Protein AF-I8A9L1-F1 (afdb_monomer)

Nearest PDB structures (foldseek):
  6vfk-assembly1_B  TM=4.083E-01  e=8.635E+00  synthetic construct
  5k7v-assembly1_B  TM=3.263E-01  e=8.635E+00  synthetic construct

pLDDT: mean 76.86, std 19.84, range [31.91, 94.38]

Foldseek 3Di:
DPPPLVVLDDPDDDDDDDDPDDPVVLVLLVSLLSLCVVPPCVVDVPDDNVLLCCCSVVVDDRPPDDPPQLLVQLQSLLSSLLSLLPDDQVCCCVSPVDGSVVSNVVSLVSNVVSLVVNVLVPDPDPSSVSSVVSNVVSVVSVVVVVVVVD

Secondary structure (DSSP, 8-state):
---HHHHT--S---------S-THHHHHHHHHHHHIIIIITTT-TTS-HHHHHIIIII-PPSTT--TT-HHHHHHHHHHHHHHHHHS-HHHHHHHHSS-HHHHHHHHHHHHHHHHHHTTTTT---HHHHHHHHHHHHHHHHHHHHHTT--

Solvent-accessible surface area (backbone atoms only — not comparable to full-atom values): 8714 Å² total; per-residue (Å²): 135,81,60,73,71,58,78,76,53,76,94,79,85,89,84,86,81,92,74,103,67,68,80,62,61,61,56,53,52,54,51,26,49,51,44,21,67,69,67,42,39,82,78,53,78,81,69,61,64,70,59,52,47,41,28,76,74,70,67,44,73,53,96,80,52,60,98,83,50,41,34,67,55,14,28,54,28,12,46,41,24,33,16,40,57,73,54,50,56,72,53,28,40,73,75,67,73,34,54,42,69,60,47,32,53,52,29,44,54,50,19,52,56,27,34,60,71,40,41,55,90,79,54,89,51,64,55,33,49,52,17,51,54,43,38,55,57,31,52,61,55,44,52,61,57,56,70,68,71,113

Organism: Aspergillus oryzae (strain 3.042) (NCBI:txid1160506)

Structure (mmCIF, N/CA/C/O backbone):
data_AF-I8A9L1-F1
#
_entry.id   AF-I8A9L1-F1
#
loop_
_atom_site.group_PDB
_atom_site.id
_atom_site.type_symbol
_atom_site.label_atom_id
_atom_site.label_alt_id
_atom_site.label_comp_id
_atom_site.label_asym_id
_atom_site.label_entity_id
_atom_site.label_seq_id
_atom_site.pdbx_PDB_ins_code
_atom_site.Cartn_x
_atom_site.Cartn_y
_atom_site.Cartn_z
_atom_site.occupancy
_atom_site.B_iso_or_equiv
_atom_site.auth_seq_id
_atom_site.auth_comp_id
_atom_site.auth_asym_id
_atom_site.auth_atom_id
_atom_site.pdbx_PDB_model_num
ATOM 1 N N . MET A 1 1 ? -10.340 -4.832 30.897 1.00 32.69 1 MET A N 1
ATOM 2 C CA . MET A 1 1 ? -10.612 -4.193 29.598 1.00 32.69 1 MET A CA 1
ATOM 3 C C . MET A 1 1 ? -9.397 -4.517 28.754 1.00 32.69 1 MET A C 1
ATOM 5 O O . MET A 1 1 ? -8.355 -3.935 28.986 1.00 32.69 1 MET A O 1
ATOM 9 N N . VAL A 1 2 ? -9.449 -5.611 27.997 1.00 31.91 2 VAL A N 1
ATOM 10 C CA . VAL A 1 2 ? -8.317 -6.042 27.165 1.00 31.91 2 VAL A CA 1
ATOM 11 C C . VAL A 1 2 ? -8.435 -5.287 25.851 1.00 31.91 2 VAL A C 1
ATOM 13 O O . VAL A 1 2 ? -9.433 -5.458 25.155 1.00 31.91 2 VAL A O 1
ATOM 16 N N . ASP A 1 3 ? -7.480 -4.397 25.585 1.00 37.50 3 ASP A N 1
ATOM 17 C CA . ASP A 1 3 ? -7.442 -3.546 24.400 1.00 37.50 3 ASP A CA 1
ATOM 18 C C . ASP A 1 3 ? -7.628 -4.385 23.136 1.00 37.50 3 ASP A C 1
ATOM 20 O O . ASP A 1 3 ? -6.902 -5.356 22.909 1.00 37.50 3 ASP A O 1
ATOM 24 N N . GLU A 1 4 ? -8.602 -4.007 22.309 1.00 42.94 4 GLU A N 1
ATOM 25 C CA . GLU A 1 4 ? -8.903 -4.636 21.019 1.00 42.94 4 GLU A CA 1
ATOM 26 C C . GLU A 1 4 ? -7.666 -4.687 20.103 1.00 42.94 4 GLU A C 1
ATOM 28 O O . GLU A 1 4 ? -7.4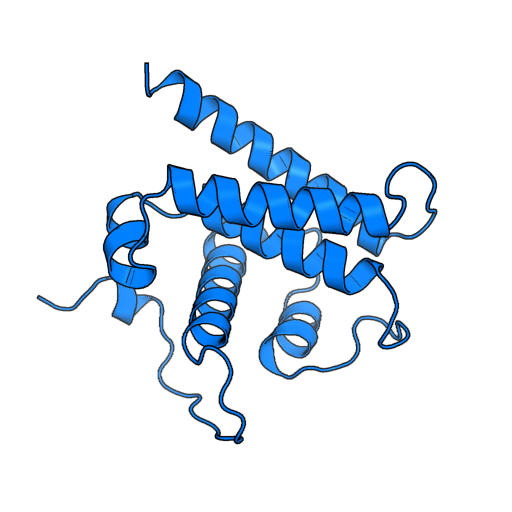91 -5.642 19.346 1.00 42.94 4 GLU A O 1
ATOM 33 N N . CYS A 1 5 ? -6.729 -3.747 20.294 1.00 40.25 5 CYS A N 1
ATOM 34 C CA . CYS A 1 5 ? -5.409 -3.726 19.661 1.00 40.25 5 CYS A CA 1
ATOM 35 C C . CYS A 1 5 ? -4.593 -5.011 19.942 1.00 40.25 5 CYS A C 1
ATOM 37 O O . CYS A 1 5 ? -3.889 -5.497 19.065 1.00 40.25 5 CYS A O 1
ATOM 39 N N . THR A 1 6 ? -4.750 -5.633 21.118 1.00 45.31 6 THR A N 1
ATOM 40 C CA . THR A 1 6 ? -4.022 -6.852 21.535 1.00 45.31 6 THR A CA 1
ATOM 41 C C . THR A 1 6 ? -4.541 -8.115 20.847 1.00 45.31 6 THR A C 1
ATOM 4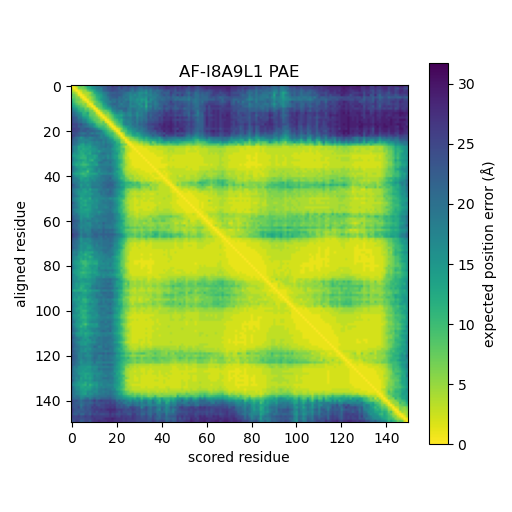3 O O . THR A 1 6 ? -3.813 -9.093 20.714 1.00 45.31 6 THR A O 1
ATOM 46 N N . ARG A 1 7 ? -5.804 -8.120 20.396 1.00 46.28 7 ARG A N 1
ATOM 47 C CA . ARG A 1 7 ? -6.407 -9.275 19.704 1.00 46.28 7 ARG A CA 1
ATOM 48 C C . ARG A 1 7 ? -5.916 -9.437 18.265 1.00 46.28 7 ARG A C 1
ATOM 50 O O . ARG A 1 7 ? -6.058 -10.522 17.709 1.00 46.28 7 ARG A O 1
ATOM 57 N N . LEU A 1 8 ? -5.340 -8.382 17.689 1.00 48.03 8 LEU A N 1
ATOM 58 C CA . LEU A 1 8 ? -4.758 -8.375 16.345 1.00 48.03 8 LEU A CA 1
ATOM 59 C C . LEU A 1 8 ? -3.247 -8.683 16.354 1.00 48.03 8 LEU A C 1
ATOM 61 O O . LEU A 1 8 ? -2.654 -8.825 15.292 1.00 48.03 8 LEU A O 1
ATOM 65 N N . ILE A 1 9 ? -2.623 -8.833 17.530 1.00 42.34 9 ILE A N 1
ATOM 66 C CA . ILE A 1 9 ? -1.196 -9.152 17.673 1.00 42.34 9 ILE A CA 1
ATOM 67 C C . ILE A 1 9 ? -1.042 -10.666 17.912 1.00 42.34 9 ILE A C 1
ATOM 69 O O . ILE A 1 9 ? -1.442 -11.158 18.971 1.00 42.34 9 ILE A O 1
ATOM 73 N N . PRO A 1 10 ? -0.441 -11.448 16.997 1.00 38.16 10 PRO A N 1
ATOM 74 C CA . PRO A 1 10 ? 0.036 -12.782 17.335 1.00 38.16 10 PRO A CA 1
ATOM 75 C C . PRO A 1 10 ? 1.208 -12.658 18.316 1.00 38.16 10 PRO A C 1
ATOM 77 O O . PRO A 1 10 ? 2.146 -11.894 18.090 1.00 38.16 10 PRO A O 1
ATOM 80 N N . ASN A 1 11 ? 1.168 -13.424 19.406 1.00 38.72 11 ASN A N 1
ATOM 81 C CA . ASN A 1 11 ? 2.279 -13.533 20.347 1.00 38.72 11 ASN A CA 1
ATOM 82 C C . ASN A 1 11 ? 3.534 -14.066 19.637 1.00 38.72 11 ASN A C 1
ATOM 84 O O . ASN A 1 11 ? 3.640 -15.265 19.387 1.00 38.72 11 ASN A O 1
ATOM 88 N N . GLY A 1 12 ? 4.493 -13.178 19.377 1.00 46.81 12 GLY A N 1
ATOM 89 C CA . GLY A 1 12 ? 5.871 -13.542 19.062 1.00 46.81 12 GLY A CA 1
ATOM 90 C C . GLY A 1 12 ? 6.434 -12.822 17.848 1.00 46.81 12 GLY A C 1
ATOM 91 O O . GLY A 1 12 ? 6.273 -13.309 16.741 1.00 46.81 12 GLY A O 1
ATOM 92 N N . MET A 1 13 ? 7.142 -11.711 18.080 1.00 38.28 13 MET A N 1
ATOM 93 C CA . MET A 1 13 ? 8.365 -11.325 17.356 1.00 38.28 13 MET A CA 1
ATOM 94 C C . MET A 1 13 ? 8.899 -10.010 17.938 1.00 38.28 13 MET A C 1
ATOM 96 O O . MET A 1 13 ? 8.597 -8.917 17.476 1.00 38.28 13 MET A O 1
ATOM 100 N N . MET A 1 14 ? 9.710 -10.127 18.990 1.00 47.81 14 MET A N 1
ATOM 101 C CA . MET A 1 14 ? 10.691 -9.104 19.339 1.00 47.81 14 MET A CA 1
ATOM 102 C C . MET A 1 14 ? 12.057 -9.639 18.920 1.00 47.81 14 MET A 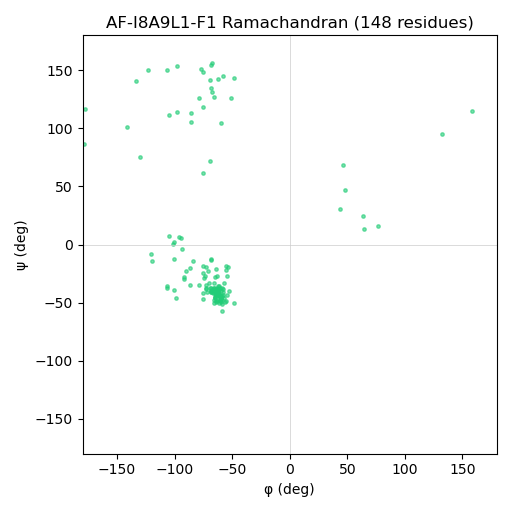C 1
ATOM 104 O O . MET A 1 14 ? 12.548 -10.598 19.511 1.00 47.81 14 MET A O 1
ATOM 108 N N . SER A 1 15 ? 12.669 -9.028 17.908 1.00 38.69 15 SER A N 1
ATOM 109 C CA . SER A 1 15 ? 14.113 -9.124 17.692 1.00 38.69 15 SER A CA 1
ATOM 110 C C . SER A 1 15 ? 14.682 -7.737 17.416 1.00 38.69 15 SER A C 1
ATOM 112 O O . SER A 1 15 ? 14.037 -6.888 16.806 1.00 38.69 15 SER A O 1
ATOM 114 N N . ALA A 1 16 ? 15.865 -7.511 17.976 1.00 42.12 16 ALA A N 1
ATOM 115 C CA . ALA A 1 16 ? 16.478 -6.225 18.262 1.00 42.12 16 ALA A CA 1
ATOM 116 C C . ALA A 1 16 ? 17.484 -5.777 17.187 1.00 42.12 16 ALA A C 1
ATOM 118 O O . ALA A 1 16 ? 18.164 -6.606 16.587 1.00 42.12 16 ALA A O 1
ATOM 119 N N . GLY A 1 17 ? 17.678 -4.459 17.044 1.00 36.47 17 GLY A N 1
ATOM 120 C CA . GLY A 1 17 ? 18.789 -3.876 16.281 1.00 36.47 17 GLY A CA 1
ATOM 121 C C . GLY A 1 17 ? 18.820 -2.340 16.307 1.00 36.47 17 GLY A C 1
ATOM 122 O O . GLY A 1 17 ? 17.895 -1.699 15.836 1.00 36.47 17 GLY A O 1
ATOM 123 N N . ARG A 1 18 ? 19.889 -1.779 16.895 1.00 40.50 18 ARG A N 1
ATOM 124 C CA . ARG A 1 18 ? 20.203 -0.357 17.185 1.00 40.50 18 ARG A CA 1
ATOM 125 C C . ARG A 1 18 ? 20.026 0.655 16.038 1.00 40.50 18 ARG A C 1
ATOM 127 O O . ARG A 1 18 ? 20.517 0.430 14.938 1.00 40.50 18 ARG A O 1
ATOM 134 N N . GLY A 1 19 ? 19.557 1.852 16.409 1.00 32.72 19 GLY A N 1
ATOM 135 C CA . GLY A 1 19 ? 19.741 3.118 15.687 1.00 32.72 19 GLY A CA 1
ATOM 136 C C . GLY A 1 19 ? 18.669 4.142 16.081 1.00 32.72 19 GLY A C 1
ATOM 137 O O . GLY A 1 19 ? 17.493 3.903 15.834 1.00 32.72 19 GLY A O 1
ATOM 138 N N . ASP A 1 20 ? 19.052 5.252 16.716 1.00 34.38 20 ASP A N 1
ATOM 139 C CA . ASP A 1 20 ? 18.155 6.287 17.264 1.00 34.38 20 ASP A CA 1
ATOM 140 C C . ASP A 1 20 ? 17.418 7.111 16.186 1.00 34.38 20 ASP A C 1
ATOM 142 O O . ASP A 1 20 ? 17.702 8.290 15.978 1.00 34.38 20 ASP A O 1
ATOM 146 N N . LEU A 1 21 ? 16.437 6.504 15.508 1.00 39.34 21 LEU A N 1
ATOM 147 C CA . LEU A 1 21 ? 15.483 7.172 14.615 1.00 39.34 21 LEU A CA 1
ATOM 148 C C . LEU A 1 21 ? 14.084 6.543 14.780 1.00 39.34 21 LEU A C 1
ATOM 150 O O . LEU A 1 21 ? 13.797 5.482 14.240 1.00 39.34 21 LEU A O 1
ATOM 154 N N . ASN A 1 22 ? 13.207 7.221 15.529 1.00 40.56 22 ASN A N 1
ATOM 155 C CA . ASN A 1 22 ? 11.746 7.034 15.556 1.00 40.56 22 ASN A CA 1
ATOM 156 C C . ASN A 1 22 ? 11.238 5.571 15.650 1.00 40.56 22 ASN A C 1
ATOM 158 O O . ASN A 1 22 ? 10.603 5.048 14.728 1.00 40.56 22 ASN A O 1
ATOM 162 N N . LEU A 1 23 ? 11.478 4.947 16.809 1.00 40.66 23 LEU A N 1
ATOM 163 C CA . LEU A 1 23 ? 11.140 3.556 17.162 1.00 40.66 23 LEU A CA 1
ATOM 164 C C . LEU A 1 23 ? 9.651 3.181 16.957 1.00 40.66 23 LEU A C 1
ATOM 166 O O . LEU A 1 23 ? 9.329 2.005 16.807 1.00 40.66 23 LEU A O 1
ATOM 170 N N . ASN A 1 24 ? 8.752 4.166 16.879 1.00 52.31 24 ASN A N 1
ATOM 171 C CA . ASN A 1 24 ? 7.317 3.953 16.663 1.00 52.31 24 ASN A CA 1
ATOM 172 C C . ASN A 1 24 ? 6.990 3.558 15.207 1.00 52.31 24 ASN A C 1
ATOM 174 O O . ASN A 1 24 ? 6.055 2.803 14.954 1.00 52.31 24 ASN A O 1
ATOM 178 N N . SER A 1 25 ? 7.797 4.002 14.238 1.00 57.19 25 SER A N 1
ATOM 179 C CA . SER A 1 25 ? 7.480 3.884 12.801 1.00 57.19 25 SER A CA 1
ATOM 180 C C . SER A 1 25 ? 7.559 2.450 12.258 1.00 57.19 25 SER A C 1
ATOM 182 O O . SER A 1 25 ? 6.988 2.156 11.207 1.00 57.19 25 SER A O 1
ATOM 184 N N . CYS A 1 26 ? 8.315 1.566 12.920 1.00 65.25 26 CYS A N 1
ATOM 185 C CA . CYS A 1 26 ? 8.399 0.150 12.547 1.00 65.25 26 CYS A CA 1
ATOM 186 C C . CYS A 1 26 ? 7.125 -0.589 12.982 1.00 65.25 26 CYS A C 1
ATOM 188 O O . CYS A 1 26 ? 6.491 -1.254 12.166 1.00 65.25 26 CYS A O 1
ATOM 190 N N . GLY A 1 27 ? 6.691 -0.362 14.228 1.00 78.69 27 GLY A N 1
ATOM 191 C CA . GLY A 1 27 ? 5.457 -0.934 14.767 1.00 78.69 27 GLY A CA 1
ATOM 192 C C . GLY A 1 27 ? 4.209 -0.454 14.024 1.00 78.69 27 GLY A C 1
ATOM 193 O O . GLY A 1 27 ? 3.362 -1.269 13.669 1.00 78.69 27 GLY A O 1
ATOM 194 N N . GLU A 1 28 ? 4.131 0.842 13.699 1.00 84.19 28 GLU A N 1
ATOM 195 C CA . GLU A 1 28 ? 3.022 1.407 12.912 1.00 84.19 28 GLU A CA 1
ATOM 196 C C . GLU A 1 28 ? 2.847 0.687 11.561 1.00 84.19 28 GLU A C 1
ATOM 198 O O . GLU A 1 28 ? 1.745 0.264 11.209 1.00 84.19 28 GLU A O 1
ATOM 203 N N . ARG A 1 29 ? 3.938 0.503 10.805 1.00 88.62 29 ARG A N 1
ATOM 204 C CA . ARG A 1 29 ? 3.902 -0.146 9.482 1.00 88.62 29 ARG A CA 1
ATOM 205 C C . ARG A 1 29 ? 3.564 -1.630 9.565 1.00 88.62 29 ARG A C 1
ATOM 207 O O . ARG A 1 29 ? 2.783 -2.119 8.753 1.00 88.62 29 ARG A O 1
ATOM 214 N N . GLN A 1 30 ? 4.111 -2.335 10.554 1.00 89.12 30 GLN A N 1
ATOM 215 C CA . GLN A 1 30 ? 3.792 -3.744 10.796 1.00 89.12 30 GLN A CA 1
ATOM 216 C C . GLN A 1 30 ? 2.307 -3.933 11.131 1.00 89.12 30 GLN A C 1
ATOM 218 O O . GLN A 1 30 ? 1.668 -4.846 10.606 1.00 89.12 30 GLN A O 1
ATOM 223 N N . GLN A 1 31 ? 1.737 -3.032 11.936 1.00 88.50 31 GLN A N 1
ATOM 224 C CA . GLN A 1 31 ? 0.319 -3.062 12.281 1.00 88.50 31 GLN A CA 1
ATOM 225 C C . GLN A 1 31 ? -0.565 -2.826 11.050 1.00 88.50 31 GLN A C 1
ATOM 227 O O . GLN A 1 31 ? -1.510 -3.579 10.812 1.00 88.50 31 GLN A O 1
ATOM 232 N N . LEU A 1 32 ? -0.236 -1.827 10.225 1.00 90.31 32 LEU A N 1
ATOM 233 C CA . LEU A 1 32 ? -0.955 -1.559 8.975 1.00 90.31 32 LEU A CA 1
ATOM 234 C C . LEU A 1 32 ? -0.862 -2.732 7.998 1.00 90.31 32 LEU A C 1
ATOM 236 O O . LEU A 1 32 ? -1.860 -3.093 7.381 1.00 90.31 32 LEU A O 1
ATOM 240 N N . LEU A 1 33 ? 0.299 -3.379 7.894 1.00 91.25 33 LEU A N 1
ATOM 241 C CA . LEU A 1 33 ? 0.437 -4.582 7.081 1.00 91.25 33 LEU A CA 1
ATOM 242 C C . LEU A 1 33 ? -0.484 -5.706 7.570 1.00 91.25 33 LEU A C 1
ATOM 244 O O . LEU A 1 33 ? -1.143 -6.361 6.764 1.00 91.25 33 LEU A O 1
ATOM 248 N N . TYR A 1 34 ? -0.566 -5.926 8.881 1.00 89.56 34 TYR A N 1
ATOM 249 C CA . TYR A 1 34 ? -1.473 -6.928 9.434 1.00 89.56 34 TYR A CA 1
ATOM 250 C C . TYR A 1 34 ? -2.942 -6.611 9.113 1.00 89.56 34 TYR A C 1
ATOM 252 O O . TYR A 1 34 ? -3.697 -7.490 8.686 1.00 89.56 34 TYR A O 1
ATOM 260 N N . ILE A 1 35 ? -3.339 -5.346 9.261 1.00 89.56 35 ILE A N 1
ATOM 261 C CA . ILE A 1 35 ? -4.682 -4.871 8.911 1.00 89.56 35 ILE A CA 1
ATOM 262 C C . ILE A 1 35 ? -4.968 -5.118 7.426 1.00 89.56 35 ILE A C 1
ATOM 264 O O . ILE A 1 35 ? -5.993 -5.706 7.086 1.00 89.56 35 ILE A O 1
ATOM 268 N N . TYR A 1 36 ? -4.034 -4.774 6.537 1.00 89.75 36 TYR A N 1
ATOM 269 C CA . TYR A 1 36 ? -4.170 -5.051 5.108 1.00 89.75 36 TYR A CA 1
ATOM 270 C C . TYR A 1 36 ? -4.402 -6.543 4.838 1.00 89.75 36 TYR A C 1
ATOM 272 O O . TYR A 1 36 ? -5.354 -6.922 4.158 1.00 89.75 36 TYR A O 1
ATOM 280 N N . LEU A 1 37 ? -3.570 -7.407 5.424 1.00 89.31 37 LEU A N 1
ATOM 281 C CA . LEU A 1 37 ? -3.622 -8.856 5.224 1.00 89.31 37 LEU A CA 1
ATOM 282 C C . LEU A 1 37 ? -4.864 -9.535 5.819 1.00 89.31 37 LEU A C 1
ATOM 284 O O . LEU A 1 37 ? -5.077 -10.724 5.561 1.00 89.31 37 LEU A O 1
ATOM 288 N N . THR A 1 38 ? -5.632 -8.835 6.654 1.00 87.25 38 THR A N 1
ATOM 289 C CA . THR A 1 38 ? -6.856 -9.348 7.285 1.00 87.25 38 THR A CA 1
ATOM 290 C C . THR A 1 38 ? -8.120 -8.747 6.686 1.00 87.25 38 THR A C 1
ATOM 292 O O . THR A 1 38 ? -9.109 -9.462 6.551 1.00 87.25 38 THR A O 1
ATOM 295 N N . GLN A 1 39 ? -8.093 -7.470 6.299 1.00 84.88 39 GLN A N 1
ATOM 296 C CA . GLN A 1 39 ? -9.273 -6.736 5.839 1.00 84.88 39 GLN A CA 1
ATOM 297 C C . GLN A 1 39 ? -9.286 -6.493 4.326 1.00 84.88 39 GLN A C 1
ATOM 299 O O . GLN A 1 39 ? -10.344 -6.586 3.711 1.00 84.88 39 GLN A O 1
ATOM 304 N N . VAL A 1 40 ? -8.131 -6.221 3.710 1.00 85.31 40 VAL A N 1
ATOM 305 C CA . VAL A 1 40 ? -8.043 -5.799 2.300 1.00 85.31 40 VAL A CA 1
ATOM 306 C C . VAL A 1 40 ? -7.682 -6.962 1.373 1.00 85.31 40 VAL A C 1
ATOM 308 O O . VAL A 1 40 ? -8.341 -7.158 0.353 1.00 85.31 40 VAL A O 1
ATOM 311 N N . ASP A 1 41 ? -6.683 -7.771 1.735 1.00 85.44 41 ASP A N 1
ATOM 312 C CA . ASP A 1 41 ? -6.210 -8.918 0.939 1.00 85.44 41 ASP A CA 1
ATOM 313 C C . ASP A 1 41 ? -7.336 -9.902 0.538 1.00 85.44 41 ASP A C 1
ATOM 315 O O . ASP A 1 41 ? -7.376 -10.315 -0.623 1.00 85.44 41 ASP A O 1
ATOM 319 N N . PRO A 1 42 ? -8.325 -10.231 1.401 1.00 82.88 42 PRO A N 1
ATOM 320 C CA . PRO A 1 42 ? -9.445 -11.088 1.002 1.00 82.88 42 PRO A CA 1
ATOM 321 C C . PRO A 1 42 ? -10.355 -10.484 -0.078 1.00 82.88 42 PRO A C 1
ATOM 323 O O . PRO A 1 42 ? -10.976 -11.240 -0.827 1.00 82.88 42 PRO A O 1
ATOM 326 N N . LEU A 1 43 ? -10.446 -9.152 -0.149 1.00 77.38 43 LEU A N 1
ATOM 327 C CA . LEU A 1 43 ? -11.273 -8.416 -1.110 1.00 77.38 43 LEU A CA 1
ATOM 328 C C . LEU A 1 43 ? -10.527 -8.182 -2.429 1.00 77.38 43 LEU A C 1
ATOM 330 O O . LEU A 1 43 ? -11.128 -8.208 -3.502 1.00 77.38 43 LEU A O 1
ATOM 334 N N . VAL A 1 44 ? -9.210 -7.973 -2.347 1.00 76.31 44 VAL A N 1
ATOM 335 C CA . VAL A 1 44 ? -8.346 -7.589 -3.465 1.00 76.31 44 VAL A CA 1
ATOM 336 C C . VAL A 1 44 ? -7.130 -8.515 -3.505 1.00 76.31 44 VAL A C 1
ATOM 338 O O . VAL A 1 44 ? -6.015 -8.136 -3.151 1.00 76.31 44 VAL A O 1
ATOM 341 N N . LYS A 1 45 ? -7.342 -9.755 -3.967 1.00 80.00 45 LYS A N 1
ATOM 342 C CA . LYS A 1 45 ? -6.291 -10.783 -4.108 1.00 80.00 45 LYS A CA 1
ATOM 343 C C . LYS A 1 45 ? -5.373 -10.532 -5.305 1.00 80.00 45 LYS A C 1
ATOM 345 O O . LYS A 1 45 ? -5.315 -11.324 -6.243 1.00 80.00 45 LYS A O 1
ATOM 350 N N . ILE A 1 46 ? -4.676 -9.404 -5.280 1.00 84.19 46 ILE A N 1
ATOM 351 C CA . ILE A 1 46 ? -3.697 -9.017 -6.301 1.00 84.19 46 ILE A CA 1
ATOM 352 C C . ILE A 1 46 ? -2.289 -9.483 -5.906 1.00 84.19 46 ILE A C 1
ATOM 354 O O . ILE A 1 46 ? -1.469 -9.771 -6.777 1.00 84.19 46 ILE A O 1
ATOM 358 N N . LEU A 1 47 ? -2.010 -9.579 -4.603 1.00 87.31 47 LEU A N 1
ATOM 359 C CA . LEU A 1 47 ? -0.674 -9.836 -4.075 1.00 87.31 47 LEU A CA 1
ATOM 360 C C . LEU A 1 47 ? -0.514 -11.259 -3.541 1.00 87.31 47 LEU A C 1
ATOM 362 O O . LEU A 1 47 ? -1.441 -11.874 -3.018 1.00 87.31 47 LEU A O 1
ATOM 366 N N . HIS A 1 48 ? 0.711 -11.774 -3.629 1.00 88.69 48 HIS A N 1
ATOM 367 C CA . HIS A 1 48 ? 1.078 -13.034 -2.998 1.00 88.69 48 HIS A CA 1
ATOM 368 C C . HIS A 1 48 ? 1.492 -12.792 -1.541 1.00 88.69 48 HIS A C 1
ATOM 370 O O . HIS A 1 48 ? 2.587 -12.300 -1.262 1.00 88.69 48 HIS A O 1
ATOM 376 N N . ARG A 1 49 ? 0.610 -13.160 -0.607 1.00 85.62 49 ARG A N 1
ATOM 377 C CA . ARG A 1 49 ? 0.765 -12.923 0.838 1.00 85.62 49 ARG A CA 1
ATOM 378 C C . ARG A 1 49 ? 2.140 -13.315 1.414 1.00 85.62 49 ARG A C 1
ATOM 380 O O . ARG A 1 49 ? 2.751 -12.446 2.035 1.00 85.62 49 ARG A O 1
ATOM 387 N N . PRO A 1 50 ? 2.688 -14.527 1.181 1.00 86.81 50 PRO A N 1
ATOM 388 C CA . PRO A 1 50 ? 4.015 -14.889 1.690 1.00 86.81 50 PRO A CA 1
ATOM 389 C C . PRO A 1 50 ? 5.131 -13.953 1.213 1.00 86.81 50 PRO A C 1
ATOM 391 O O . PRO A 1 50 ? 5.990 -13.570 1.998 1.00 86.81 50 PRO A O 1
ATOM 394 N N . SER A 1 51 ? 5.097 -13.537 -0.056 1.00 87.94 51 SER A N 1
ATOM 395 C CA . SER A 1 51 ? 6.126 -12.660 -0.628 1.00 87.94 51 SER A CA 1
ATOM 396 C C . SER A 1 51 ? 6.079 -11.253 -0.039 1.00 87.94 51 SER A C 1
ATOM 398 O O . SER A 1 51 ? 7.121 -10.652 0.195 1.00 87.94 51 SER A O 1
ATOM 400 N N . ILE A 1 52 ? 4.879 -10.732 0.227 1.00 89.31 52 ILE A N 1
ATOM 401 C CA . ILE A 1 52 ? 4.710 -9.421 0.865 1.00 89.31 52 ILE A CA 1
ATOM 402 C C . ILE A 1 52 ? 5.173 -9.454 2.319 1.00 89.31 52 ILE A C 1
ATOM 404 O O . ILE A 1 52 ? 5.827 -8.519 2.769 1.00 89.31 52 ILE A O 1
ATOM 408 N N . GLN A 1 53 ? 4.864 -10.528 3.048 1.00 88.44 53 GLN A N 1
ATOM 409 C CA . GLN A 1 53 ? 5.321 -10.685 4.427 1.00 88.44 53 GLN A CA 1
ATOM 410 C C . GLN A 1 53 ? 6.846 -10.781 4.502 1.00 88.44 53 GLN A C 1
ATOM 412 O O . GLN A 1 53 ? 7.441 -10.022 5.259 1.00 88.44 53 GLN A O 1
ATOM 417 N N . ALA A 1 54 ? 7.478 -11.617 3.674 1.00 87.06 54 ALA A N 1
ATOM 418 C CA . ALA A 1 54 ? 8.938 -11.702 3.613 1.00 87.06 54 ALA A CA 1
ATOM 419 C C . ALA A 1 54 ? 9.568 -10.337 3.277 1.00 87.06 54 ALA A C 1
ATOM 421 O O . ALA A 1 54 ? 10.501 -9.887 3.936 1.00 87.06 54 ALA A O 1
ATOM 422 N N . HIS A 1 55 ? 9.004 -9.610 2.310 1.00 87.88 55 HIS A N 1
ATOM 423 C CA . HIS A 1 55 ? 9.533 -8.303 1.937 1.00 87.88 55 HIS A CA 1
ATOM 424 C C . HIS A 1 55 ? 9.394 -7.249 3.049 1.00 87.88 55 HIS A C 1
ATOM 426 O O . HIS A 1 55 ? 10.361 -6.574 3.392 1.00 87.88 55 HIS A O 1
ATOM 432 N N . LEU A 1 56 ? 8.198 -7.092 3.623 1.00 87.56 56 LEU A N 1
ATOM 433 C CA . LEU A 1 56 ? 7.893 -5.980 4.529 1.00 87.56 56 LEU A CA 1
ATOM 434 C C . LEU A 1 56 ? 8.188 -6.271 6.007 1.00 87.56 56 LEU A C 1
ATOM 436 O O . LEU A 1 56 ? 8.353 -5.326 6.778 1.00 87.56 56 LEU A O 1
ATOM 440 N N . LEU A 1 57 ? 8.235 -7.543 6.416 1.00 86.12 57 LEU A N 1
ATOM 441 C CA . LEU A 1 57 ? 8.550 -7.942 7.794 1.00 86.12 57 LEU A CA 1
ATOM 442 C C . LEU A 1 57 ? 9.997 -8.406 7.950 1.00 86.12 57 LEU A C 1
ATOM 444 O O . LEU A 1 57 ? 10.616 -8.099 8.966 1.00 86.12 57 LEU A O 1
ATOM 448 N N . GLU A 1 58 ? 10.519 -9.145 6.971 1.00 81.75 58 GLU A N 1
ATOM 449 C CA . GLU A 1 58 ? 11.847 -9.771 7.050 1.00 81.75 58 GLU A CA 1
ATOM 450 C C . GLU A 1 58 ? 12.907 -8.964 6.282 1.00 81.75 58 GLU A C 1
ATOM 452 O O . GLU A 1 58 ? 14.100 -9.160 6.491 1.00 81.75 58 GLU A O 1
ATOM 457 N N . GLY A 1 59 ? 12.485 -7.992 5.461 1.00 80.44 59 GLY A N 1
ATOM 458 C CA . GLY A 1 59 ? 13.383 -7.132 4.687 1.00 80.44 59 GLY A CA 1
ATOM 459 C C . GLY A 1 59 ? 13.970 -7.817 3.453 1.00 80.44 59 GLY A C 1
ATOM 460 O O . GLY A 1 59 ? 14.950 -7.329 2.890 1.00 80.44 59 GLY A O 1
ATOM 461 N N . GLU A 1 60 ? 13.385 -8.939 3.032 1.00 85.00 60 GLU A N 1
ATOM 462 C CA . GLU A 1 60 ? 13.830 -9.696 1.867 1.00 85.00 60 GLU A CA 1
ATOM 463 C C . GLU A 1 60 ? 13.591 -8.927 0.560 1.00 85.00 60 GLU A C 1
ATOM 465 O O . GLU A 1 60 ? 12.712 -8.062 0.453 1.00 85.00 60 GLU A O 1
ATOM 470 N N . CYS A 1 61 ? 14.358 -9.260 -0.479 1.00 83.88 61 CYS A N 1
ATOM 471 C CA . CYS A 1 61 ? 14.173 -8.655 -1.796 1.00 83.88 61 CYS A CA 1
ATOM 472 C C . CYS A 1 61 ? 12.816 -9.063 -2.388 1.00 83.88 61 CYS A C 1
ATOM 474 O O . CYS A 1 61 ? 12.503 -10.249 -2.516 1.00 83.88 61 CYS A O 1
ATOM 476 N N . TYR A 1 62 ? 12.014 -8.085 -2.809 1.00 85.88 62 TYR A N 1
ATOM 477 C CA . TYR A 1 62 ? 10.768 -8.366 -3.516 1.00 85.88 62 TYR A CA 1
ATOM 478 C C . TYR A 1 62 ? 11.070 -8.710 -4.975 1.00 85.88 62 TYR A C 1
ATOM 480 O O . TYR A 1 62 ? 11.744 -7.931 -5.633 1.00 85.88 62 TYR A O 1
ATOM 488 N N . LEU A 1 63 ? 10.597 -9.856 -5.480 1.00 83.31 63 LEU A N 1
ATOM 489 C CA . LEU A 1 63 ? 10.624 -10.257 -6.904 1.00 83.31 63 LEU A CA 1
ATOM 490 C C . LEU A 1 63 ? 11.942 -9.980 -7.675 1.00 83.31 63 LEU A C 1
ATOM 492 O O . LEU A 1 63 ? 11.909 -9.791 -8.886 1.00 83.31 63 LEU A O 1
ATOM 496 N N . HIS A 1 64 ? 13.097 -10.013 -6.998 1.00 85.12 64 HIS A N 1
ATOM 497 C CA . HIS A 1 64 ? 14.423 -9.667 -7.546 1.00 85.12 64 HIS A CA 1
ATOM 498 C C . HIS A 1 64 ? 14.594 -8.210 -8.005 1.00 85.12 64 HIS A C 1
ATOM 500 O O . HIS A 1 64 ? 15.453 -7.921 -8.836 1.00 85.12 64 HIS A O 1
ATOM 506 N N . TYR A 1 65 ? 13.811 -7.282 -7.460 1.00 85.69 65 TYR A N 1
ATOM 507 C CA . TYR A 1 65 ? 14.079 -5.863 -7.637 1.00 85.69 65 TYR A CA 1
ATOM 508 C C . TYR A 1 65 ? 15.425 -5.477 -7.033 1.00 85.69 65 TYR A C 1
ATOM 510 O O . TYR A 1 65 ? 15.796 -5.931 -5.948 1.00 85.69 65 TYR A O 1
ATOM 518 N N . GLU A 1 66 ? 16.116 -4.567 -7.715 1.00 84.25 66 GLU A N 1
ATOM 519 C CA . GLU A 1 66 ? 17.255 -3.870 -7.134 1.00 84.25 66 GLU A CA 1
ATOM 520 C C . GLU A 1 66 ? 16.819 -3.120 -5.861 1.00 84.25 66 GLU A C 1
ATOM 522 O O . GLU A 1 66 ? 15.713 -2.567 -5.832 1.00 84.25 66 GLU A O 1
ATOM 527 N N . PRO A 1 67 ? 17.676 -3.013 -4.827 1.00 73.75 67 PRO A N 1
ATOM 528 C CA . PRO A 1 67 ? 17.329 -2.352 -3.563 1.00 73.75 67 PRO A CA 1
ATOM 529 C C . PRO A 1 67 ? 16.836 -0.902 -3.706 1.00 73.75 67 PRO A C 1
ATOM 531 O O . PRO A 1 67 ? 16.161 -0.379 -2.824 1.00 73.75 67 PRO A O 1
ATOM 534 N N . TRP A 1 68 ? 17.181 -0.248 -4.815 1.00 79.94 68 TRP A N 1
ATOM 535 C CA . TRP A 1 68 ? 16.857 1.149 -5.113 1.00 79.94 68 TRP A CA 1
ATOM 536 C C . TRP A 1 68 ? 15.669 1.306 -6.065 1.00 79.94 68 TRP A C 1
ATOM 538 O O . TRP A 1 68 ? 15.344 2.428 -6.456 1.00 79.94 68 TRP A O 1
ATOM 548 N N . HIS A 1 69 ? 15.039 0.204 -6.478 1.00 87.56 69 HIS A N 1
ATOM 549 C CA . HIS A 1 69 ? 13.928 0.257 -7.414 1.00 87.56 69 HIS A CA 1
ATOM 550 C C . HIS A 1 69 ? 12.702 0.914 -6.754 1.00 87.56 69 HIS A C 1
ATOM 552 O O . HIS A 1 69 ? 12.350 0.563 -5.624 1.00 87.56 69 HIS A O 1
ATOM 558 N N . PRO A 1 70 ? 12.007 1.847 -7.427 1.00 90.69 70 PRO A N 1
ATOM 559 C CA . PRO A 1 70 ? 10.870 2.545 -6.829 1.00 90.69 70 PRO A CA 1
ATOM 560 C C . PRO A 1 70 ? 9.620 1.658 -6.687 1.00 90.69 70 PRO A C 1
ATOM 562 O O . PRO A 1 70 ? 8.756 1.961 -5.865 1.00 90.69 70 PRO A O 1
ATOM 565 N N . ALA A 1 71 ? 9.522 0.548 -7.431 1.00 91.94 71 ALA A N 1
ATOM 566 C CA . ALA A 1 71 ? 8.313 -0.281 -7.466 1.00 91.94 71 ALA A CA 1
ATOM 567 C C . ALA A 1 71 ? 7.939 -0.946 -6.122 1.00 91.94 71 ALA A C 1
ATOM 569 O O . ALA A 1 71 ? 6.795 -0.773 -5.694 1.00 91.94 71 ALA A O 1
ATOM 570 N N . PRO A 1 72 ? 8.847 -1.632 -5.393 1.00 91.31 72 PRO A N 1
ATOM 571 C CA . PRO A 1 72 ? 8.510 -2.188 -4.078 1.00 91.31 72 PRO A CA 1
ATOM 572 C C . PRO A 1 72 ? 8.113 -1.112 -3.061 1.00 91.31 72 PRO A C 1
ATOM 574 O O . PRO A 1 72 ? 7.193 -1.310 -2.268 1.00 91.31 72 PRO A O 1
ATOM 577 N N . ALA A 1 73 ? 8.753 0.062 -3.116 1.00 91.12 73 ALA A N 1
ATOM 578 C CA . ALA A 1 73 ? 8.416 1.186 -2.248 1.00 91.12 73 ALA A CA 1
ATOM 579 C C . ALA A 1 73 ? 7.019 1.754 -2.556 1.00 91.12 73 ALA A C 1
ATOM 581 O O . ALA A 1 73 ? 6.254 2.042 -1.631 1.00 91.12 73 ALA A O 1
ATOM 582 N N . ALA A 1 74 ? 6.661 1.872 -3.840 1.00 94.19 74 ALA A N 1
ATOM 583 C CA . ALA A 1 74 ? 5.316 2.246 -4.269 1.00 94.19 74 ALA A CA 1
ATOM 584 C C . ALA A 1 74 ? 4.278 1.229 -3.777 1.00 94.19 74 ALA A C 1
ATOM 586 O O . ALA A 1 74 ? 3.282 1.618 -3.164 1.00 94.19 74 ALA A O 1
ATOM 587 N N . LEU A 1 75 ? 4.552 -0.067 -3.930 1.00 93.69 75 LEU A N 1
ATOM 588 C CA . LEU A 1 75 ? 3.674 -1.128 -3.444 1.00 93.69 75 LEU A CA 1
ATOM 589 C C . LEU A 1 75 ? 3.463 -1.068 -1.927 1.00 93.69 75 LEU A C 1
ATOM 591 O O . LEU A 1 75 ? 2.322 -1.066 -1.466 1.00 93.69 75 LEU A O 1
ATOM 595 N N . ALA A 1 76 ? 4.545 -0.967 -1.154 1.00 93.06 76 ALA A N 1
ATOM 596 C CA . ALA A 1 76 ? 4.480 -0.869 0.301 1.00 93.06 76 ALA A CA 1
ATOM 597 C C . ALA A 1 76 ? 3.628 0.328 0.749 1.00 93.06 76 ALA A C 1
ATOM 599 O O . ALA A 1 76 ? 2.755 0.197 1.604 1.00 93.06 76 ALA A O 1
ATOM 600 N N . SER A 1 77 ? 3.842 1.493 0.132 1.00 93.38 77 SER A N 1
ATOM 601 C CA . SER A 1 77 ? 3.089 2.707 0.456 1.00 93.38 77 SER A CA 1
ATOM 602 C C . SER A 1 77 ? 1.592 2.587 0.138 1.00 93.38 77 SER A C 1
ATOM 604 O O . SER A 1 77 ? 0.765 3.024 0.938 1.00 93.38 77 SER A O 1
ATOM 606 N N . ALA A 1 78 ? 1.231 1.936 -0.974 1.00 94.25 78 ALA A N 1
ATOM 607 C CA . ALA A 1 78 ? -0.160 1.682 -1.341 1.00 94.25 78 ALA A CA 1
ATOM 608 C C . ALA A 1 78 ? -0.843 0.710 -0.366 1.00 94.25 78 ALA A C 1
ATOM 610 O O . ALA A 1 78 ? -1.995 0.923 0.003 1.00 94.25 78 ALA A O 1
ATOM 611 N N . ILE A 1 79 ? -0.128 -0.316 0.107 1.00 93.44 79 ILE A N 1
ATOM 612 C CA . ILE A 1 79 ? -0.608 -1.249 1.139 1.00 93.44 79 ILE A CA 1
ATOM 613 C C . ILE A 1 79 ? -0.925 -0.507 2.443 1.00 93.44 79 ILE A C 1
ATOM 615 O O . ILE A 1 79 ? -1.997 -0.702 3.017 1.00 93.44 79 ILE A O 1
ATOM 619 N N . TYR A 1 80 ? -0.022 0.364 2.903 1.00 93.12 80 TYR A N 1
ATOM 620 C CA . TYR A 1 80 ? -0.237 1.132 4.134 1.00 93.12 80 TYR A CA 1
ATOM 621 C C . TYR A 1 80 ? -1.398 2.119 4.012 1.00 93.12 80 TYR A C 1
ATOM 623 O O . TYR A 1 80 ? -2.165 2.281 4.960 1.00 93.12 80 TYR A O 1
ATOM 631 N N . TYR A 1 81 ? -1.560 2.739 2.843 1.00 93.06 81 TYR A N 1
ATOM 632 C CA . TYR A 1 81 ? -2.708 3.593 2.556 1.00 93.06 81 TYR A CA 1
ATOM 633 C C . TYR A 1 81 ? -4.026 2.810 2.543 1.00 93.06 81 TYR A C 1
ATOM 635 O O . TYR A 1 81 ? -4.992 3.219 3.180 1.00 93.06 81 TYR A O 1
ATOM 643 N N . ALA A 1 82 ? -4.060 1.648 1.894 1.00 91.56 82 ALA A N 1
ATOM 644 C CA . ALA A 1 82 ? -5.245 0.799 1.889 1.00 91.56 82 ALA A CA 1
ATOM 645 C C . ALA A 1 82 ? -5.640 0.357 3.298 1.00 91.56 82 ALA A C 1
ATOM 647 O O . ALA A 1 82 ? -6.807 0.445 3.672 1.00 91.56 82 ALA A O 1
ATOM 648 N N . ALA A 1 83 ? -4.658 -0.051 4.103 1.00 91.38 83 ALA A N 1
ATOM 649 C CA . ALA A 1 83 ? -4.886 -0.393 5.498 1.00 91.38 83 ALA A CA 1
ATOM 650 C C . ALA A 1 83 ? -5.444 0.790 6.295 1.00 91.38 83 ALA A C 1
ATOM 652 O O . ALA A 1 83 ? -6.408 0.618 7.029 1.00 91.38 83 ALA A O 1
ATOM 653 N N . SER A 1 84 ? -4.882 1.995 6.154 1.00 90.50 84 SER A N 1
ATOM 654 C CA . SER A 1 84 ? -5.333 3.150 6.940 1.00 90.50 84 SER A CA 1
ATOM 655 C C . SER A 1 84 ? -6.784 3.548 6.650 1.00 90.50 84 SER A C 1
ATOM 657 O O . SER A 1 84 ? -7.464 4.057 7.542 1.00 90.50 84 SER A O 1
ATOM 659 N N . CYS A 1 85 ? -7.287 3.262 5.446 1.00 88.75 85 CYS A N 1
ATOM 660 C CA . CYS A 1 85 ? -8.681 3.506 5.076 1.00 88.75 85 CYS A CA 1
ATOM 661 C C . CYS A 1 85 ? -9.654 2.567 5.811 1.00 88.75 85 CYS A C 1
ATOM 663 O O . CYS A 1 85 ? -10.721 3.008 6.254 1.00 88.75 85 CYS A O 1
ATOM 665 N N . THR A 1 86 ? -9.269 1.303 6.017 1.00 86.6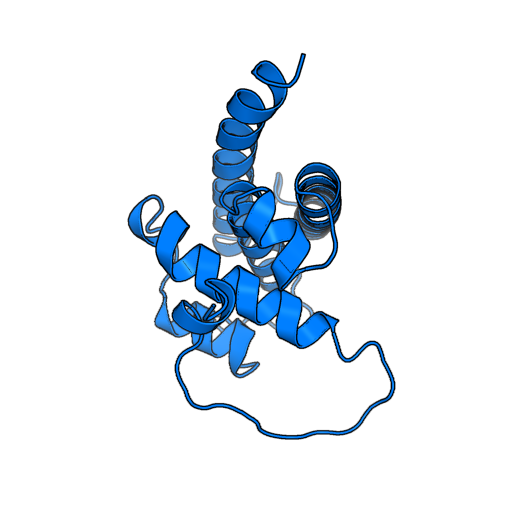2 86 THR A N 1
ATOM 666 C CA . THR A 1 86 ? -10.139 0.281 6.623 1.00 86.62 86 THR A CA 1
ATOM 667 C C . THR A 1 86 ? -10.144 0.289 8.153 1.00 86.62 86 THR A C 1
ATOM 669 O O . THR A 1 86 ? -11.037 -0.295 8.765 1.00 86.62 86 THR A O 1
ATOM 672 N N . VAL A 1 87 ? -9.191 0.969 8.801 1.00 84.44 87 VAL A N 1
ATOM 673 C CA . VAL A 1 87 ? -9.158 1.085 10.269 1.00 84.44 87 VAL A CA 1
ATOM 674 C C . VAL A 1 87 ? -10.314 1.958 10.781 1.00 84.44 87 VAL A C 1
ATOM 676 O O . VAL A 1 87 ? -10.677 2.980 10.190 1.00 84.44 87 VAL A O 1
ATOM 679 N N . ASN A 1 88 ? -10.899 1.566 11.914 1.00 82.62 88 ASN A N 1
ATOM 680 C CA . ASN A 1 88 ? -11.931 2.337 12.613 1.00 82.62 88 ASN A CA 1
ATOM 681 C C . ASN A 1 88 ? -11.329 3.516 13.392 1.00 82.62 88 ASN A C 1
ATOM 683 O O . ASN A 1 88 ? -10.212 3.425 13.892 1.00 82.62 88 ASN A O 1
ATOM 687 N N . GLN A 1 89 ? -12.093 4.598 13.578 1.00 79.00 89 GLN A N 1
ATOM 688 C CA . GLN A 1 89 ? -11.637 5.798 14.299 1.00 79.00 89 GLN A CA 1
ATOM 689 C C . GLN A 1 89 ? -11.103 5.487 15.711 1.00 79.00 89 GLN A C 1
ATOM 691 O O . GLN A 1 89 ? -10.045 5.992 16.090 1.00 79.00 89 GLN A O 1
ATOM 696 N N . ASP A 1 90 ? -11.790 4.628 16.468 1.00 77.69 90 ASP A N 1
ATOM 697 C CA . ASP A 1 90 ? -11.385 4.249 17.831 1.00 77.69 90 ASP A CA 1
ATOM 698 C C . ASP A 1 90 ? -10.059 3.473 17.840 1.00 77.69 90 ASP A C 1
ATOM 700 O O . ASP A 1 90 ? -9.198 3.667 18.705 1.00 77.69 90 ASP A O 1
ATOM 704 N N . THR A 1 91 ? -9.857 2.618 16.835 1.00 77.00 91 THR A N 1
ATOM 705 C CA . THR A 1 91 ? -8.620 1.854 16.641 1.00 77.00 91 THR A CA 1
ATOM 706 C C . THR A 1 91 ? -7.477 2.751 16.155 1.00 77.00 91 THR A C 1
ATOM 708 O O . THR A 1 91 ? -6.341 2.563 16.582 1.00 77.00 91 THR A O 1
ATOM 711 N N . CYS A 1 92 ? -7.757 3.765 15.325 1.00 80.69 92 CYS A N 1
ATOM 712 C CA . CYS A 1 92 ? -6.770 4.766 14.904 1.00 80.69 92 CYS A CA 1
ATOM 713 C C . CYS A 1 92 ? -6.180 5.504 16.112 1.00 80.69 92 CYS A C 1
ATOM 715 O O . CYS A 1 92 ? -4.962 5.546 16.286 1.00 80.69 92 CYS A O 1
ATOM 717 N N . LEU A 1 93 ? -7.043 6.020 16.991 1.00 78.69 93 LEU A N 1
ATOM 718 C CA . LEU A 1 93 ? -6.603 6.772 18.164 1.00 78.69 93 LEU A CA 1
ATOM 719 C C . LEU A 1 93 ? -5.878 5.888 19.185 1.00 78.69 93 LEU A C 1
ATOM 721 O O . LEU A 1 93 ? -4.860 6.304 19.730 1.00 78.69 93 LEU A O 1
ATOM 725 N N . SE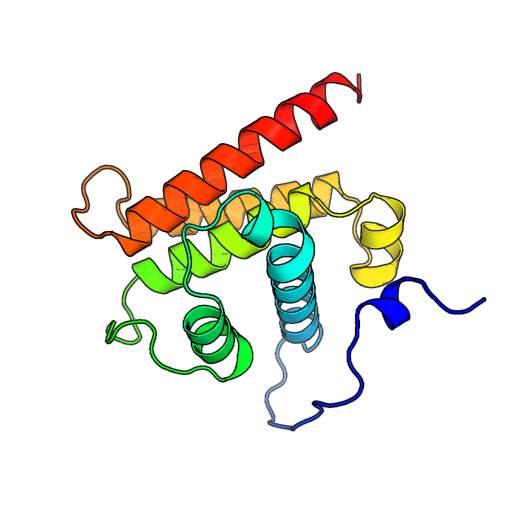R A 1 94 ? -6.367 4.669 19.424 1.00 78.38 94 SER A N 1
ATOM 726 C CA . SER A 1 94 ? -5.769 3.759 20.412 1.00 78.38 94 SER A CA 1
ATOM 727 C C . SER A 1 94 ? -4.461 3.111 19.949 1.00 78.38 94 SER A C 1
ATOM 729 O O . SER A 1 94 ? -3.527 3.023 20.742 1.00 78.38 94 SER A O 1
ATOM 731 N N . CYS A 1 95 ? -4.361 2.677 18.688 1.00 78.50 95 CYS A N 1
ATOM 732 C CA . CYS A 1 95 ? -3.175 1.978 18.182 1.00 78.50 95 CYS A CA 1
ATOM 733 C C . CYS A 1 95 ? -2.132 2.922 17.550 1.00 78.50 95 CYS A C 1
ATOM 735 O O . CYS A 1 95 ? -0.949 2.594 17.567 1.00 78.50 95 CYS A O 1
ATOM 737 N N . PHE A 1 96 ? -2.539 4.072 16.992 1.00 81.19 96 PHE A N 1
ATOM 738 C CA . PHE A 1 96 ? -1.646 4.982 16.249 1.00 81.19 96 PHE A CA 1
ATOM 739 C C . PHE A 1 96 ? -1.553 6.394 16.847 1.00 81.19 96 PHE A C 1
ATOM 741 O O . PHE A 1 96 ? -0.741 7.193 16.387 1.00 81.19 96 PHE A O 1
ATOM 748 N N . GLY A 1 97 ? -2.382 6.738 17.841 1.00 82.25 97 GLY A N 1
ATOM 749 C CA . GLY A 1 97 ? -2.380 8.071 18.457 1.00 82.25 97 GLY A CA 1
ATOM 750 C C . GLY A 1 97 ? -2.790 9.209 17.513 1.00 82.25 97 GLY A C 1
ATOM 751 O O . GLY A 1 97 ? -2.570 10.374 17.835 1.00 82.25 97 GLY A O 1
ATOM 752 N N . MET A 1 98 ? -3.368 8.885 16.352 1.00 81.94 98 MET A N 1
ATOM 753 C CA . MET A 1 98 ? -3.824 9.834 15.333 1.00 81.94 98 MET A CA 1
ATOM 754 C C . MET A 1 98 ? -5.307 9.622 15.042 1.00 81.94 98 MET A C 1
ATOM 756 O O . MET A 1 98 ? -5.821 8.507 15.136 1.00 81.94 98 MET A O 1
ATOM 760 N N . ASP A 1 99 ? -6.001 10.689 14.654 1.00 86.25 99 ASP A N 1
ATOM 761 C CA . ASP A 1 99 ? -7.338 10.570 14.084 1.00 86.25 99 ASP A CA 1
ATOM 762 C C . ASP A 1 99 ? -7.284 9.900 12.697 1.00 86.25 99 ASP A C 1
ATOM 764 O O . ASP A 1 99 ? -6.265 9.951 11.998 1.00 86.25 99 ASP A O 1
ATOM 768 N N . LYS A 1 100 ? -8.383 9.251 12.285 1.00 84.50 100 LYS A N 1
ATOM 769 C CA . LYS A 1 100 ? -8.446 8.523 11.009 1.00 84.50 100 LYS A CA 1
ATOM 770 C C . LYS A 1 100 ? -8.153 9.427 9.817 1.00 84.50 100 LYS A C 1
ATOM 772 O O . LYS A 1 100 ? -7.461 8.997 8.902 1.00 84.50 100 LYS A O 1
ATOM 777 N N . VAL A 1 101 ? -8.629 10.672 9.829 1.00 87.62 101 VAL A N 1
ATOM 778 C CA . VAL A 1 101 ? -8.432 11.612 8.715 1.00 87.62 101 VAL A CA 1
ATOM 779 C C . VAL A 1 101 ? -6.950 11.952 8.557 1.00 87.62 101 VAL A C 1
ATOM 781 O O . VAL A 1 101 ? -6.419 11.877 7.449 1.00 87.62 101 VAL A O 1
ATOM 784 N N . SER A 1 102 ? -6.250 12.234 9.656 1.00 88.12 102 SER A N 1
ATOM 785 C CA . SER A 1 102 ? -4.803 12.459 9.665 1.00 88.12 102 SER A CA 1
ATOM 786 C C . SER A 1 102 ? -4.021 11.221 9.227 1.00 88.12 102 SER A C 1
ATOM 788 O O . SER A 1 102 ? -3.091 11.343 8.426 1.00 88.12 102 SER A O 1
ATOM 790 N N . LEU A 1 103 ? -4.407 10.028 9.698 1.00 87.62 103 LEU A N 1
ATOM 791 C CA . LEU A 1 103 ? 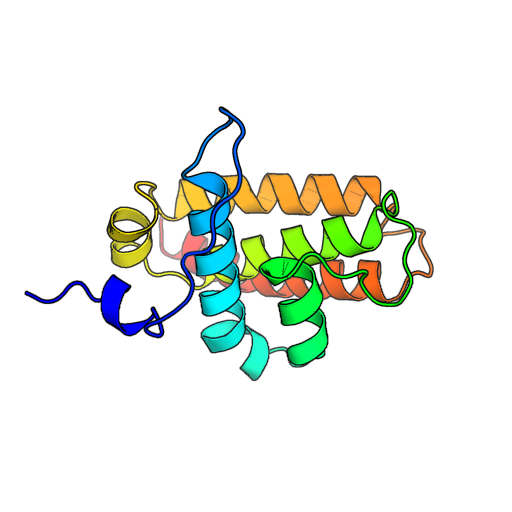-3.756 8.769 9.324 1.00 87.62 103 LEU A CA 1
ATOM 792 C C . LEU A 1 103 ? -3.901 8.495 7.819 1.00 87.62 103 LEU A C 1
ATOM 794 O O . LEU A 1 103 ? -2.911 8.229 7.135 1.00 87.62 103 LEU A O 1
ATOM 798 N N . ILE A 1 104 ? -5.119 8.618 7.291 1.00 90.62 104 ILE A N 1
ATOM 799 C CA . ILE A 1 104 ? -5.409 8.465 5.863 1.00 90.62 104 ILE A CA 1
ATOM 800 C C . ILE A 1 104 ? -4.640 9.513 5.062 1.00 90.62 104 ILE A C 1
ATOM 802 O O . ILE A 1 104 ? -3.941 9.149 4.123 1.00 90.62 104 ILE A O 1
ATOM 806 N N . SER A 1 105 ? -4.690 10.791 5.450 1.00 89.62 105 SER A N 1
ATOM 807 C CA . SER A 1 105 ? -4.006 11.870 4.725 1.00 89.62 105 SER A CA 1
ATOM 808 C C . SER A 1 105 ? -2.486 11.678 4.685 1.00 89.62 105 SER A C 1
ATOM 810 O O . SER A 1 105 ? -1.862 11.924 3.650 1.00 89.62 105 SER A O 1
ATOM 812 N N . LYS A 1 106 ? -1.881 11.199 5.782 1.00 90.69 106 LYS A N 1
ATOM 813 C CA . LYS A 1 106 ? -0.449 10.866 5.851 1.00 90.69 106 LYS A CA 1
ATOM 814 C C . LYS A 1 106 ? -0.092 9.801 4.814 1.00 90.69 106 LYS A C 1
ATOM 816 O O . LYS A 1 106 ? 0.745 10.048 3.947 1.00 90.69 106 LYS A O 1
ATOM 821 N N . TYR A 1 107 ? -0.758 8.647 4.863 1.00 91.75 107 TYR A N 1
ATOM 822 C CA . TYR A 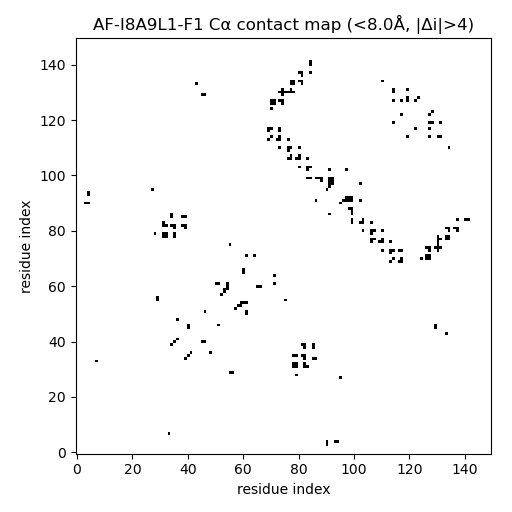1 107 ? -0.429 7.531 3.973 1.00 91.75 107 TYR A CA 1
ATOM 823 C C . TYR A 1 107 ? -0.886 7.747 2.530 1.00 91.75 107 TYR A C 1
ATOM 825 O O . TYR A 1 107 ? -0.233 7.254 1.616 1.00 91.75 107 TYR A O 1
ATOM 833 N N . GLN A 1 108 ? -1.932 8.542 2.299 1.00 92.38 108 GLN A N 1
ATOM 834 C CA . GLN A 1 108 ? -2.333 8.971 0.962 1.00 92.38 108 GLN A CA 1
ATOM 835 C C . GLN A 1 108 ? -1.214 9.775 0.300 1.00 92.38 108 GLN A C 1
ATOM 837 O O . GLN A 1 108 ? -0.809 9.462 -0.815 1.00 92.38 108 GLN A O 1
ATOM 842 N N . LYS A 1 109 ? -0.668 10.782 0.997 1.00 92.69 109 LYS A N 1
ATOM 843 C CA . LYS A 1 109 ? 0.445 11.593 0.481 1.00 92.69 109 LYS A CA 1
ATOM 844 C C . LYS A 1 109 ? 1.687 10.745 0.225 1.00 92.69 109 LYS A C 1
ATOM 846 O O . LYS A 1 109 ? 2.319 10.903 -0.815 1.00 92.69 109 LYS A O 1
ATOM 851 N N . GLU A 1 110 ? 2.023 9.842 1.148 1.00 93.25 110 GLU A N 1
ATOM 852 C CA . GLU A 1 110 ? 3.148 8.916 0.974 1.00 93.25 110 GLU A CA 1
ATOM 853 C C . GLU A 1 110 ? 2.947 7.994 -0.239 1.00 93.25 110 GLU A C 1
ATOM 855 O O . GLU A 1 110 ? 3.882 7.808 -1.019 1.00 93.25 110 GLU A O 1
ATOM 860 N N . SER A 1 111 ? 1.735 7.462 -0.425 1.00 93.75 111 SER A N 1
ATOM 861 C CA . SER A 1 111 ? 1.396 6.588 -1.549 1.00 93.75 111 SER A CA 1
ATOM 862 C C . SER A 1 111 ? 1.451 7.318 -2.886 1.00 93.75 111 SER A C 1
ATOM 864 O O . SER A 1 111 ? 2.113 6.840 -3.807 1.00 93.75 111 SER A O 1
ATOM 866 N N . THR A 1 112 ? 0.844 8.503 -2.983 1.00 92.81 112 THR A N 1
ATOM 867 C CA . THR A 1 112 ? 0.898 9.329 -4.196 1.00 92.81 112 THR A CA 1
ATOM 868 C C . THR A 1 112 ? 2.338 9.676 -4.556 1.00 92.81 112 THR A C 1
ATOM 870 O O . THR A 1 112 ? 2.757 9.436 -5.684 1.00 92.81 112 THR A O 1
ATOM 873 N N . ALA A 1 113 ? 3.136 10.139 -3.589 1.00 94.00 113 ALA A N 1
ATOM 874 C CA . ALA A 1 113 ? 4.533 10.486 -3.834 1.00 94.00 113 ALA A CA 1
ATOM 875 C C . ALA A 1 113 ? 5.373 9.275 -4.278 1.00 94.00 113 ALA A C 1
ATOM 877 O O . ALA A 1 113 ? 6.282 9.404 -5.095 1.00 94.00 113 ALA A O 1
ATOM 878 N N . ALA A 1 114 ? 5.104 8.082 -3.743 1.00 93.69 114 ALA A N 1
ATOM 879 C CA . ALA A 1 114 ? 5.819 6.878 -4.151 1.00 93.69 114 ALA A CA 1
ATOM 880 C C . ALA A 1 114 ? 5.411 6.392 -5.550 1.00 93.69 114 ALA A C 1
ATOM 882 O O . ALA A 1 114 ? 6.285 5.969 -6.303 1.00 93.69 114 ALA A O 1
ATOM 883 N N . LEU A 1 115 ? 4.127 6.496 -5.908 1.00 92.62 115 LEU A N 1
ATOM 884 C CA . LEU A 1 115 ? 3.630 6.195 -7.254 1.00 92.62 115 LEU A CA 1
ATOM 885 C C . LEU A 1 115 ? 4.200 7.165 -8.294 1.00 92.62 115 LEU A C 1
ATOM 887 O O . LEU A 1 115 ? 4.639 6.726 -9.354 1.00 92.62 115 LEU A O 1
ATOM 891 N N . GLU A 1 116 ? 4.258 8.460 -7.981 1.00 94.38 116 GLU A N 1
ATOM 892 C CA . GLU A 1 116 ? 4.886 9.475 -8.836 1.00 94.38 116 GLU A CA 1
ATOM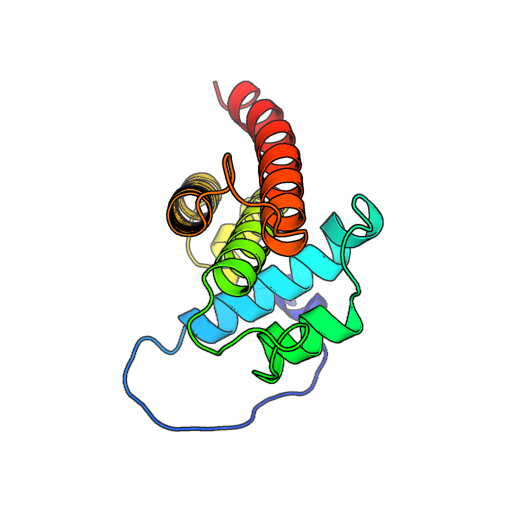 893 C C . GLU A 1 116 ? 6.367 9.170 -9.081 1.00 94.38 116 GLU A C 1
ATOM 895 O O . GLU A 1 116 ? 6.814 9.192 -10.221 1.00 94.38 116 GLU A O 1
ATOM 900 N N . ARG A 1 117 ? 7.124 8.792 -8.039 1.00 92.56 117 ARG A N 1
ATOM 901 C CA . ARG A 1 117 ? 8.534 8.376 -8.186 1.00 92.56 117 ARG A CA 1
ATOM 902 C C . ARG A 1 117 ? 8.729 7.109 -9.018 1.00 92.56 117 ARG A C 1
ATOM 904 O O . ARG A 1 117 ? 9.843 6.858 -9.465 1.00 92.56 117 ARG A O 1
ATOM 911 N N . ALA A 1 118 ? 7.694 6.288 -9.150 1.00 92.00 118 ALA A N 1
ATOM 912 C CA . ALA A 1 118 ? 7.719 5.070 -9.945 1.00 92.00 118 ALA A CA 1
ATOM 913 C C . ALA A 1 118 ? 7.198 5.285 -11.376 1.00 92.00 118 ALA A C 1
ATOM 915 O O . ALA A 1 118 ? 7.038 4.305 -12.099 1.00 92.00 118 ALA A O 1
ATOM 916 N N . ASP A 1 119 ? 6.897 6.533 -11.767 1.00 90.25 119 ASP A N 1
ATOM 917 C CA . ASP A 1 119 ? 6.330 6.887 -13.071 1.00 90.25 119 ASP A CA 1
ATOM 918 C C . ASP A 1 119 ? 5.137 5.992 -13.449 1.00 90.25 119 ASP A C 1
ATOM 920 O O . ASP A 1 119 ? 5.045 5.470 -14.561 1.00 90.25 119 ASP A O 1
ATOM 924 N N . TYR A 1 120 ? 4.204 5.802 -12.506 1.00 89.06 120 TYR A N 1
ATOM 925 C CA . TYR A 1 120 ? 3.130 4.800 -12.597 1.00 89.06 120 TYR A CA 1
ATOM 926 C C . TYR A 1 120 ? 2.241 4.880 -13.855 1.00 89.06 120 TYR A C 1
ATOM 928 O O . TYR A 1 120 ? 1.558 3.912 -14.178 1.00 89.06 120 TYR A O 1
ATOM 936 N N . LEU A 1 121 ? 2.230 6.017 -14.561 1.00 88.88 121 LEU A N 1
ATOM 937 C CA . LEU A 1 121 ? 1.486 6.214 -15.812 1.00 88.88 121 LEU A CA 1
ATOM 938 C C . LEU A 1 121 ? 2.251 5.770 -17.068 1.00 88.88 121 LEU A C 1
ATOM 940 O O . LEU A 1 121 ? 1.637 5.595 -18.117 1.00 88.88 121 LEU A O 1
ATOM 944 N N . LEU A 1 122 ? 3.577 5.654 -16.982 1.00 91.25 122 LEU A N 1
ATOM 945 C CA . LEU A 1 122 ? 4.470 5.414 -18.120 1.00 91.25 122 LEU A CA 1
ATOM 946 C C . LEU A 1 122 ? 5.270 4.113 -17.993 1.00 91.25 122 LEU A C 1
ATOM 948 O O . LEU A 1 122 ? 5.857 3.668 -18.976 1.00 91.25 122 LEU A O 1
ATOM 952 N N . THR A 1 123 ? 5.306 3.516 -16.804 1.00 91.31 123 THR A N 1
ATOM 953 C CA . THR A 1 123 ? 6.005 2.256 -16.543 1.00 91.31 123 THR A CA 1
ATOM 954 C C . THR A 1 123 ? 5.248 1.038 -17.086 1.00 91.31 123 THR A C 1
ATOM 956 O O . THR A 1 123 ? 4.018 1.001 -17.109 1.00 91.31 123 THR A O 1
ATOM 959 N N . ASP A 1 124 ? 5.994 0.015 -17.495 1.00 89.38 124 ASP A N 1
ATOM 960 C CA . ASP A 1 124 ? 5.520 -1.331 -17.829 1.00 89.38 124 ASP A CA 1
ATOM 961 C C . ASP A 1 124 ? 5.660 -2.318 -16.651 1.00 89.38 124 ASP A C 1
ATOM 963 O O . ASP A 1 124 ? 5.395 -3.516 -16.787 1.00 89.38 124 ASP A O 1
ATOM 967 N N . ASP A 1 125 ? 6.044 -1.819 -15.473 1.00 91.75 125 ASP A N 1
ATOM 968 C CA . ASP A 1 125 ? 6.243 -2.612 -14.271 1.00 91.75 125 ASP A CA 1
ATOM 969 C C . ASP A 1 125 ? 4.904 -3.031 -13.631 1.00 91.75 125 ASP A C 1
ATOM 971 O O . ASP A 1 125 ? 4.106 -2.215 -13.152 1.00 91.75 125 ASP A O 1
ATOM 975 N N . LEU A 1 126 ? 4.680 -4.348 -13.568 1.00 92.00 126 LEU A N 1
ATOM 976 C CA . LEU A 1 126 ? 3.472 -4.927 -12.985 1.00 92.00 126 LEU A CA 1
ATOM 977 C C . LEU A 1 126 ? 3.303 -4.572 -11.501 1.00 92.00 126 LEU A C 1
ATOM 979 O O . LEU A 1 126 ? 2.181 -4.335 -11.068 1.00 92.00 126 LEU A O 1
ATOM 983 N N . THR A 1 127 ? 4.379 -4.507 -10.721 1.00 93.25 127 THR A N 1
ATOM 984 C CA . THR A 1 127 ? 4.344 -4.156 -9.294 1.00 93.25 127 THR A CA 1
ATOM 985 C C . THR A 1 127 ? 3.878 -2.718 -9.089 1.00 93.25 127 THR A C 1
ATOM 987 O O . THR A 1 127 ? 3.089 -2.447 -8.181 1.00 93.25 127 THR A O 1
ATOM 990 N N . VAL A 1 128 ? 4.305 -1.792 -9.954 1.00 94.38 128 VAL A N 1
ATOM 991 C CA . VAL A 1 128 ? 3.818 -0.404 -9.912 1.00 94.38 128 VAL A CA 1
ATOM 992 C C . VAL A 1 128 ? 2.335 -0.344 -10.276 1.00 94.38 128 VAL A C 1
ATOM 994 O O . VAL A 1 128 ? 1.561 0.332 -9.595 1.00 94.38 128 VAL A O 1
ATOM 997 N N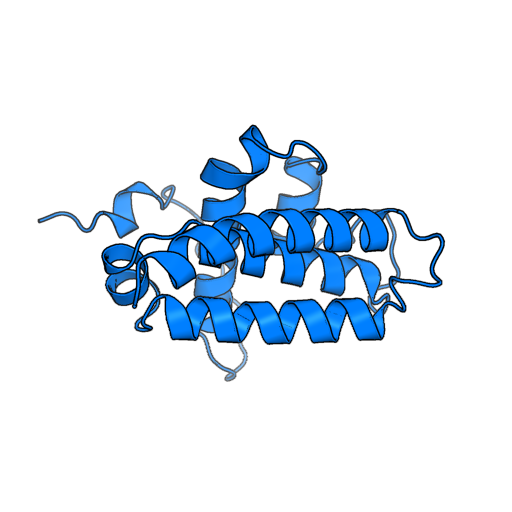 . LEU A 1 129 ? 1.907 -1.110 -11.283 1.00 93.50 129 LEU A N 1
ATOM 998 C CA . LEU A 1 129 ? 0.492 -1.212 -11.641 1.00 93.50 129 LEU A CA 1
ATOM 999 C C . LEU A 1 129 ? -0.348 -1.807 -10.497 1.00 93.50 129 LEU A C 1
ATOM 1001 O O . LEU A 1 129 ? -1.430 -1.305 -10.202 1.00 93.50 129 LEU A O 1
ATOM 1005 N N . GLN A 1 130 ? 0.150 -2.840 -9.812 1.00 93.06 130 GLN A N 1
ATOM 1006 C CA . GLN A 1 130 ? -0.502 -3.419 -8.633 1.00 93.06 130 GLN A CA 1
ATOM 1007 C C . GLN A 1 130 ? -0.651 -2.382 -7.513 1.00 93.06 130 GLN A C 1
ATOM 1009 O O . GLN A 1 130 ? -1.736 -2.252 -6.943 1.00 93.06 130 GLN A O 1
ATOM 1014 N N . ALA A 1 131 ? 0.404 -1.609 -7.237 1.00 93.94 131 ALA A N 1
ATOM 1015 C CA . ALA A 1 131 ? 0.372 -0.520 -6.264 1.00 93.94 131 ALA A CA 1
ATOM 1016 C C . ALA A 1 131 ? -0.690 0.533 -6.622 1.00 93.94 131 ALA A C 1
ATOM 1018 O O . ALA A 1 131 ? -1.468 0.952 -5.763 1.00 93.94 131 ALA A O 1
ATOM 1019 N N . PHE A 1 132 ? -0.771 0.915 -7.898 1.00 92.62 132 PHE A N 1
ATOM 1020 C CA . PHE A 1 132 ? -1.762 1.867 -8.392 1.00 92.62 132 PHE A CA 1
ATOM 1021 C C . PHE A 1 132 ? -3.199 1.344 -8.255 1.00 92.62 132 PHE A C 1
ATOM 1023 O O . PHE A 1 132 ? -4.088 2.060 -7.803 1.00 92.62 132 PHE A O 1
ATOM 1030 N N . VAL A 1 133 ? -3.451 0.075 -8.581 1.00 91.50 133 VAL A N 1
ATOM 1031 C CA . VAL A 1 133 ? -4.790 -0.512 -8.417 1.00 91.50 133 VAL A CA 1
ATOM 1032 C C . VAL A 1 133 ? -5.209 -0.531 -6.944 1.00 91.50 133 VAL A C 1
ATOM 1034 O O . VAL A 1 133 ? -6.350 -0.190 -6.629 1.00 91.50 133 VAL A O 1
ATOM 1037 N N . ILE A 1 134 ? -4.297 -0.879 -6.032 1.00 91.31 134 ILE A N 1
ATOM 1038 C CA . ILE A 1 134 ? -4.568 -0.880 -4.586 1.00 91.31 134 ILE A CA 1
ATOM 1039 C C . ILE A 1 134 ? -4.897 0.534 -4.090 1.00 91.31 134 ILE A C 1
ATOM 1041 O O . ILE A 1 134 ? -5.860 0.709 -3.335 1.00 91.31 134 ILE A O 1
ATOM 1045 N N . SER A 1 135 ? -4.158 1.555 -4.535 1.00 90.56 135 SER A N 1
ATOM 1046 C CA . SER A 1 135 ? -4.447 2.938 -4.142 1.00 90.56 135 SER A CA 1
ATOM 1047 C C . SER A 1 135 ? -5.821 3.396 -4.647 1.00 90.56 135 SER A C 1
ATOM 1049 O O . SER A 1 135 ? -6.582 3.979 -3.878 1.00 90.56 135 SER A O 1
ATOM 1051 N N . LEU A 1 136 ? -6.213 3.041 -5.876 1.00 89.06 136 LEU A N 1
ATOM 1052 C CA . LEU A 1 136 ? -7.537 3.366 -6.422 1.00 89.06 136 LEU A CA 1
ATOM 1053 C C . LEU A 1 136 ? -8.696 2.716 -5.658 1.00 89.06 136 LEU A C 1
ATOM 1055 O O . LEU A 1 136 ? -9.739 3.348 -5.478 1.00 89.06 136 LEU A O 1
ATOM 1059 N N . VAL A 1 137 ? -8.548 1.461 -5.223 1.00 85.69 137 VAL A N 1
ATOM 1060 C CA . VAL A 1 137 ? -9.579 0.798 -4.403 1.00 85.69 137 VAL A CA 1
ATOM 1061 C C . VAL A 1 137 ? -9.758 1.535 -3.077 1.00 85.69 137 VAL A C 1
ATOM 1063 O O . VAL A 1 137 ? -10.883 1.729 -2.626 1.00 85.69 137 VAL A O 1
ATOM 1066 N N . SER A 1 138 ? -8.655 2.003 -2.504 1.00 83.12 138 SER A N 1
ATOM 1067 C CA . SER A 1 138 ? -8.639 2.704 -1.220 1.00 83.12 138 SER A CA 1
ATOM 1068 C C . SER A 1 138 ? -9.305 4.080 -1.310 1.00 83.12 138 SER A C 1
ATOM 1070 O O . SER A 1 138 ? -10.086 4.438 -0.437 1.00 83.12 138 SER A O 1
ATOM 1072 N N . VAL A 1 139 ? -9.089 4.817 -2.407 1.00 77.06 139 VAL A N 1
ATOM 1073 C CA . VAL A 1 139 ? -9.751 6.115 -2.652 1.00 77.06 139 VAL A CA 1
ATOM 1074 C C . VAL A 1 139 ? -11.276 5.976 -2.687 1.00 77.06 139 VAL A C 1
ATOM 1076 O O . VAL A 1 139 ? -11.977 6.813 -2.128 1.00 77.06 139 VAL A O 1
ATOM 1079 N N . LYS A 1 140 ? -11.801 4.906 -3.297 1.00 61.28 140 LYS A N 1
ATOM 1080 C CA . LYS A 1 140 ? -13.254 4.679 -3.389 1.00 61.28 140 LYS A CA 1
ATOM 1081 C C . LYS A 1 140 ? -13.914 4.439 -2.034 1.00 61.28 140 LYS A C 1
ATOM 1083 O O . LYS A 1 140 ? -15.069 4.814 -1.858 1.00 61.28 140 LYS A O 1
ATOM 1088 N N . ASP A 1 141 ? -13.201 3.811 -1.104 1.00 57.97 141 ASP A N 1
ATOM 1089 C CA . ASP A 1 141 ? -13.691 3.605 0.259 1.00 57.97 141 ASP A CA 1
ATOM 1090 C C . ASP A 1 141 ? -13.693 4.932 1.037 1.00 57.97 141 ASP A C 1
ATOM 1092 O O . ASP A 1 141 ? -14.674 5.277 1.692 1.00 57.97 141 ASP A O 1
ATOM 1096 N N . VAL A 1 142 ? -12.643 5.745 0.863 1.00 55.88 142 VAL A N 1
ATOM 1097 C CA . VAL A 1 142 ? -12.533 7.077 1.482 1.00 55.88 142 VAL A CA 1
ATOM 1098 C C . VAL A 1 142 ? -13.624 8.034 1.001 1.00 55.88 142 VAL A C 1
ATOM 1100 O O . VAL A 1 142 ? -14.142 8.782 1.821 1.00 55.88 142 VAL A O 1
ATOM 1103 N N . ASP A 1 143 ? -14.023 7.994 -0.273 1.00 51.09 143 ASP A N 1
ATOM 1104 C CA . ASP A 1 143 ? -15.115 8.832 -0.801 1.00 51.09 143 ASP A CA 1
ATOM 1105 C C . ASP A 1 143 ? -16.444 8.587 -0.054 1.00 51.09 143 ASP A C 1
ATOM 1107 O O . ASP A 1 143 ? -17.163 9.529 0.274 1.00 51.09 143 ASP A O 1
ATOM 1111 N N . LEU A 1 144 ? -16.735 7.336 0.333 1.00 45.56 144 LEU A N 1
ATOM 1112 C CA . LEU A 1 144 ? -17.905 7.017 1.162 1.00 45.56 144 LEU A CA 1
ATOM 1113 C C . LEU A 1 144 ? -17.774 7.531 2.605 1.00 45.56 144 LEU A C 1
ATOM 1115 O O . LEU A 1 144 ? -18.775 7.883 3.223 1.00 45.56 144 LEU A O 1
ATOM 1119 N N . VAL A 1 145 ? -16.556 7.566 3.154 1.00 50.25 145 VAL A N 1
ATOM 1120 C CA . VAL A 1 145 ? -16.289 8.040 4.523 1.00 50.25 145 VAL A CA 1
ATOM 1121 C C . VAL A 1 145 ? -16.281 9.573 4.594 1.00 50.25 145 VAL A C 1
ATOM 1123 O O . VAL A 1 145 ? -16.743 10.133 5.584 1.00 50.25 145 VAL A O 1
ATOM 1126 N N . VAL A 1 146 ? -15.808 10.258 3.547 1.00 46.56 146 VAL A N 1
ATOM 1127 C CA . VAL A 1 146 ? -15.805 11.729 3.451 1.00 46.56 146 VAL A CA 1
ATOM 1128 C C . VAL A 1 146 ? -17.219 12.266 3.214 1.00 46.56 146 VAL A C 1
ATOM 1130 O O . VAL A 1 146 ? -17.599 13.238 3.856 1.00 46.56 146 VAL A O 1
ATOM 1133 N N . LEU A 1 147 ? -18.044 11.589 2.405 1.00 39.41 147 LEU A N 1
ATOM 1134 C CA . LEU A 1 147 ? -19.446 11.978 2.179 1.00 39.41 147 LEU A CA 1
ATOM 1135 C C . LEU A 1 147 ? -20.365 11.799 3.403 1.00 39.41 147 LEU A C 1
ATOM 1137 O O . LEU A 1 147 ? -21.483 12.304 3.396 1.00 39.41 147 LEU A O 1
ATOM 1141 N N . LEU A 1 148 ? -19.925 11.083 4.442 1.00 37.53 148 LEU A N 1
ATOM 1142 C CA . LEU A 1 148 ? -20.664 10.924 5.703 1.00 37.53 148 LEU A CA 1
ATOM 1143 C C . LEU A 1 148 ? -20.140 11.830 6.830 1.00 37.53 148 LEU A C 1
ATOM 1145 O O . LEU A 1 148 ? -20.657 11.764 7.946 1.00 37.53 148 LEU A O 1
ATOM 1149 N N . ALA A 1 149 ? -19.117 12.647 6.559 1.00 40.94 149 ALA A N 1
ATOM 1150 C CA . ALA A 1 149 ? -18.493 13.545 7.530 1.00 40.94 149 ALA A CA 1
ATOM 1151 C C . ALA A 1 149 ? -18.873 15.032 7.347 1.00 40.94 149 ALA A C 1
ATOM 1153 O O . ALA A 1 149 ? -18.314 15.875 8.051 1.00 40.94 149 ALA A O 1
ATOM 1154 N N . GLU A 1 150 ? -19.822 15.346 6.457 1.00 35.81 150 GLU A N 1
ATOM 1155 C CA . GLU A 1 150 ? -20.437 16.678 6.296 1.00 35.81 150 GLU A CA 1
ATOM 1156 C C . GLU A 1 150 ? -21.918 16.693 6.701 1.00 35.81 150 GLU A C 1
ATOM 1158 O O . GLU A 1 150 ? -22.658 15.751 6.332 1.00 35.81 150 GLU A O 1
#

Mean predicted aligned error: 9.85 Å

Sequence (150 aa):
MVDECTRLIPNGMMSAGRGDLNLNSCGERQQLLYIYLTQVDPLVKILHRPSIQAHLLEGECYLHYEPWHPAPAALASAIYYAASCTVNQDTCLSCFGMDKVSLISKYQKESTAALERADYLLTDDLTVLQAFVISLVSVKDVDLVVLLAE

Radius of gyration: 15.55 Å; Cα contacts (8 Å, |Δi|>4): 137; chains: 1; bounding box: 41×32×48 Å